Protein AF-A0A2A4RVJ0-F1 (afdb_monomer)

Structure (mmCIF, N/CA/C/O backbone):
data_AF-A0A2A4RVJ0-F1
#
_entry.id   AF-A0A2A4RVJ0-F1
#
loop_
_atom_site.group_PDB
_atom_site.id
_atom_site.type_symbol
_atom_site.label_atom_id
_atom_site.label_alt_id
_atom_site.label_comp_id
_atom_site.label_asym_id
_atom_site.label_entity_id
_atom_site.label_seq_id
_atom_site.pdbx_PDB_ins_code
_atom_site.Cartn_x
_atom_site.Cartn_y
_atom_site.Cartn_z
_atom_site.occupancy
_atom_site.B_iso_or_equiv
_atom_site.auth_seq_id
_atom_site.auth_comp_id
_atom_site.auth_asym_id
_atom_site.auth_atom_id
_atom_site.pdbx_PDB_model_num
ATOM 1 N N . MET A 1 1 ? -9.145 14.670 27.651 1.00 46.41 1 MET A N 1
ATOM 2 C CA . MET A 1 1 ? -9.868 14.979 26.394 1.00 46.41 1 MET A CA 1
ATOM 3 C C . MET A 1 1 ? -8.841 15.147 25.272 1.00 46.41 1 MET A C 1
ATOM 5 O O . MET A 1 1 ? -8.206 16.190 25.189 1.00 46.41 1 MET A O 1
ATOM 9 N N . VAL A 1 2 ? -8.579 14.116 24.459 1.00 51.44 2 VAL A N 1
ATOM 10 C CA . VAL A 1 2 ? -7.674 14.271 23.302 1.00 51.44 2 VAL A CA 1
ATOM 11 C C . VAL A 1 2 ? -8.414 15.112 22.265 1.00 51.44 2 VAL A C 1
ATOM 13 O O . VAL A 1 2 ? -9.442 14.673 21.750 1.00 51.44 2 VAL A O 1
ATOM 16 N N . LYS A 1 3 ? -7.942 16.339 22.003 1.00 48.22 3 LYS A N 1
ATOM 17 C CA . LYS A 1 3 ? -8.542 17.227 20.994 1.00 48.22 3 LYS A CA 1
ATOM 18 C C . LYS A 1 3 ? -8.654 16.469 19.661 1.00 48.22 3 LYS A C 1
ATOM 20 O O . LYS A 1 3 ? -7.689 15.798 19.287 1.00 48.22 3 LYS A O 1
ATOM 25 N N . PRO A 1 4 ? -9.771 16.579 18.921 1.00 60.94 4 PRO A N 1
ATOM 26 C CA . PRO A 1 4 ? -9.986 15.832 17.678 1.00 60.94 4 PRO A CA 1
ATOM 27 C C . PRO A 1 4 ? -8.834 16.013 16.677 1.00 60.94 4 PRO A C 1
ATOM 29 O O . PRO A 1 4 ? -8.439 15.053 16.023 1.00 60.94 4 PRO A O 1
ATOM 32 N N . MET A 1 5 ? -8.195 17.188 16.657 1.00 61.62 5 MET A N 1
ATOM 33 C CA . MET A 1 5 ? -6.997 17.458 15.850 1.00 61.62 5 MET A CA 1
ATOM 34 C C . MET A 1 5 ? -5.796 16.549 16.158 1.00 61.62 5 MET A C 1
ATOM 36 O O . MET A 1 5 ? -5.053 16.223 15.239 1.00 61.62 5 MET A O 1
ATOM 40 N N . LEU A 1 6 ? -5.581 16.115 17.408 1.00 62.66 6 LEU A N 1
ATOM 41 C CA . LEU A 1 6 ? -4.481 15.195 17.737 1.00 62.66 6 LEU A CA 1
ATOM 42 C C . LEU A 1 6 ? -4.733 13.808 17.136 1.00 62.66 6 LEU A C 1
ATOM 44 O O . LEU A 1 6 ? -3.816 13.175 16.626 1.00 62.66 6 LEU A O 1
ATOM 48 N N . ARG A 1 7 ? -5.989 13.350 17.152 1.00 69.88 7 ARG A N 1
ATOM 49 C CA . ARG A 1 7 ? -6.369 12.016 16.671 1.00 69.88 7 ARG A CA 1
ATOM 50 C C . ARG A 1 7 ? -6.135 11.850 15.167 1.00 69.88 7 ARG A C 1
ATOM 52 O O . ARG A 1 7 ? -5.686 10.787 14.749 1.00 69.88 7 ARG A O 1
ATOM 59 N N . TYR A 1 8 ? -6.391 12.890 14.373 1.00 80.62 8 TYR A N 1
ATOM 60 C CA . TYR A 1 8 ? -6.130 12.863 12.930 1.00 80.62 8 TYR A CA 1
ATOM 61 C C . TYR A 1 8 ? -4.634 12.854 12.601 1.00 80.62 8 TYR A C 1
ATOM 63 O O . TYR A 1 8 ? -4.232 12.174 11.665 1.00 80.62 8 TYR A O 1
ATOM 71 N N . LYS A 1 9 ? -3.793 13.525 13.401 1.00 86.38 9 LYS A N 1
ATOM 72 C CA . LYS A 1 9 ? -2.333 13.511 13.206 1.00 86.38 9 LYS A CA 1
ATOM 73 C C . LYS A 1 9 ? -1.756 12.103 13.320 1.00 86.38 9 LYS A C 1
ATOM 75 O O . LYS A 1 9 ? -1.004 11.688 12.448 1.00 86.38 9 LYS A O 1
ATOM 80 N N . TYR A 1 10 ? -2.147 11.352 14.350 1.00 89.62 10 TYR A N 1
ATOM 81 C CA . TYR A 1 10 ? -1.684 9.970 14.506 1.00 89.62 10 TYR A CA 1
ATOM 82 C C . TYR A 1 10 ? -2.193 9.056 13.395 1.00 89.62 10 TYR A C 1
ATOM 84 O O . TYR A 1 10 ? -1.468 8.163 12.978 1.00 89.62 10 TYR A O 1
ATOM 92 N N . LEU A 1 11 ? -3.408 9.297 12.892 1.00 90.50 11 LEU A N 1
ATOM 93 C CA . LEU A 1 11 ? -3.938 8.559 11.748 1.00 90.50 11 LEU A CA 1
ATOM 94 C C . LEU A 1 11 ? -3.122 8.834 10.480 1.00 90.50 11 LEU A C 1
ATOM 96 O O . LEU A 1 11 ? -2.780 7.899 9.772 1.00 90.50 11 LEU A O 1
ATOM 100 N N . ILE A 1 12 ? -2.779 10.095 10.211 1.00 92.62 12 ILE A N 1
ATOM 101 C CA . ILE A 1 12 ? -1.965 10.469 9.048 1.00 92.62 12 ILE A CA 1
ATOM 102 C C . ILE A 1 12 ? -0.566 9.859 9.155 1.00 92.62 12 ILE A C 1
ATOM 104 O O . ILE A 1 12 ? -0.113 9.231 8.206 1.00 92.62 12 ILE A O 1
ATOM 108 N N . ILE A 1 13 ? 0.090 9.983 10.314 1.00 94.88 13 ILE A N 1
ATOM 109 C CA . ILE A 1 13 ? 1.405 9.368 10.552 1.00 94.88 13 ILE A CA 1
ATOM 110 C C . ILE A 1 13 ? 1.316 7.853 10.354 1.00 94.88 13 ILE A C 1
ATOM 112 O O . ILE A 1 13 ? 2.139 7.285 9.650 1.00 94.88 13 ILE A O 1
ATOM 116 N N . TRP A 1 14 ? 0.285 7.207 10.903 1.00 94.75 14 TRP A N 1
ATOM 117 C CA . TRP A 1 14 ? 0.049 5.778 10.719 1.00 94.75 14 TRP A CA 1
ATOM 118 C C . TRP A 1 14 ? -0.110 5.391 9.246 1.00 94.75 14 TRP A C 1
ATOM 120 O O . TRP A 1 14 ? 0.521 4.437 8.801 1.00 94.75 14 TRP A O 1
ATOM 130 N N . LEU A 1 15 ? -0.915 6.134 8.482 1.00 95.94 15 LEU A N 1
ATOM 131 C CA . LEU A 1 15 ? -1.116 5.871 7.058 1.00 95.94 15 LEU A CA 1
ATOM 132 C C . LEU A 1 15 ? 0.188 6.040 6.274 1.00 95.94 15 LEU A C 1
ATOM 134 O O . LEU A 1 15 ? 0.522 5.165 5.483 1.00 95.94 15 LEU A O 1
ATOM 138 N N . ILE A 1 16 ? 0.947 7.110 6.520 1.00 96.31 16 ILE A N 1
ATOM 139 C CA . ILE A 1 16 ? 2.230 7.356 5.847 1.00 96.31 16 ILE A CA 1
ATOM 140 C C . ILE A 1 16 ? 3.230 6.253 6.200 1.00 96.31 16 ILE A C 1
ATOM 142 O O . ILE A 1 16 ? 3.751 5.587 5.309 1.00 96.31 16 ILE A O 1
ATOM 146 N N . THR A 1 17 ? 3.471 6.016 7.490 1.00 97.12 17 THR A N 1
ATOM 147 C CA . THR A 1 17 ? 4.440 5.019 7.955 1.00 97.12 17 THR A CA 1
ATOM 148 C C . THR A 1 17 ? 4.051 3.611 7.511 1.00 97.1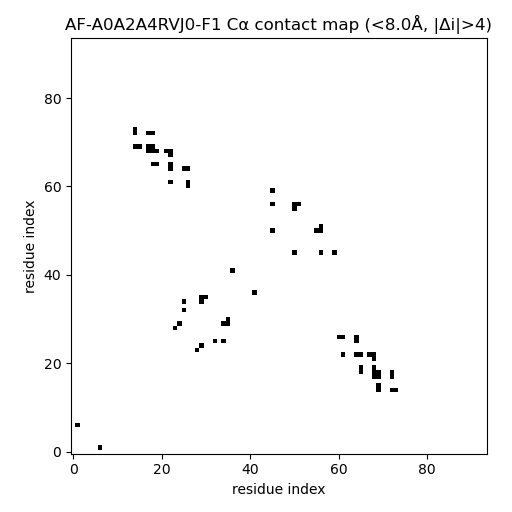2 17 THR A C 1
ATOM 150 O O . THR A 1 17 ? 4.896 2.886 6.996 1.00 97.12 17 THR A O 1
ATOM 153 N N . GLY A 1 18 ? 2.777 3.233 7.640 1.00 96.44 18 GLY A N 1
ATOM 154 C CA . GLY A 1 18 ? 2.278 1.938 7.184 1.00 96.44 18 GLY A CA 1
ATOM 155 C C . GLY A 1 18 ? 2.431 1.754 5.676 1.00 96.44 18 GLY A C 1
ATOM 156 O O . GLY A 1 18 ? 2.854 0.688 5.239 1.00 96.44 18 GLY A O 1
ATOM 157 N N . THR A 1 19 ? 2.153 2.797 4.887 1.00 97.81 19 THR A N 1
ATOM 158 C CA . THR A 1 19 ? 2.318 2.769 3.424 1.00 97.81 19 THR A CA 1
ATOM 159 C C . THR A 1 19 ? 3.778 2.579 3.041 1.00 97.81 19 THR A C 1
ATOM 161 O O . THR A 1 19 ? 4.075 1.707 2.235 1.00 97.81 19 THR A O 1
ATOM 164 N N . VAL A 1 20 ? 4.692 3.350 3.638 1.00 97.31 20 VAL A N 1
ATOM 165 C CA . VAL A 1 20 ? 6.131 3.260 3.344 1.00 97.31 20 VAL A CA 1
ATOM 166 C C . VAL A 1 20 ? 6.686 1.888 3.725 1.00 97.31 20 VAL A C 1
ATOM 168 O O . VAL A 1 20 ? 7.397 1.282 2.929 1.00 97.31 20 VAL A O 1
ATOM 171 N N . ILE A 1 21 ? 6.336 1.371 4.908 1.00 96.75 21 ILE A N 1
ATOM 172 C CA . ILE A 1 21 ? 6.774 0.040 5.352 1.00 96.75 21 ILE A 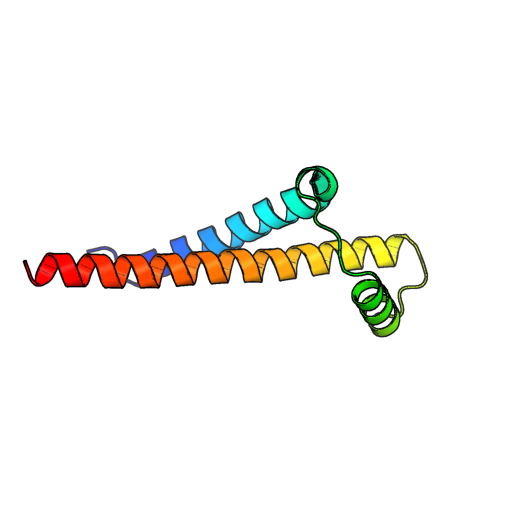CA 1
ATOM 173 C C . ILE A 1 21 ? 6.252 -1.038 4.403 1.00 96.75 21 ILE A C 1
ATOM 175 O O . ILE A 1 21 ? 7.022 -1.888 3.964 1.00 96.75 21 ILE A O 1
ATOM 179 N N . LEU A 1 22 ? 4.961 -1.008 4.067 1.00 96.00 22 LEU A N 1
ATOM 180 C CA . LEU A 1 22 ? 4.374 -2.020 3.198 1.00 96.00 22 LEU A CA 1
ATOM 181 C C . LEU A 1 22 ? 4.932 -1.935 1.772 1.00 96.00 22 LEU A C 1
ATOM 183 O O . LEU A 1 22 ? 5.257 -2.970 1.200 1.00 96.00 22 LEU A O 1
ATOM 187 N N . ALA A 1 23 ? 5.139 -0.729 1.240 1.00 95.94 23 ALA A N 1
ATOM 188 C CA . ALA A 1 23 ? 5.741 -0.528 -0.075 1.00 95.94 23 ALA A CA 1
ATOM 189 C C . ALA A 1 23 ? 7.184 -1.040 -0.111 1.00 95.94 23 ALA A C 1
ATOM 191 O O . ALA A 1 23 ? 7.574 -1.701 -1.070 1.00 95.94 23 ALA A O 1
ATOM 192 N N . TYR A 1 24 ? 7.954 -0.804 0.955 1.00 94.50 24 TYR A N 1
ATOM 193 C CA . TYR A 1 24 ? 9.300 -1.351 1.103 1.00 94.50 24 TYR A CA 1
ATOM 194 C C . TYR A 1 24 ? 9.292 -2.884 1.146 1.00 94.50 24 TYR A C 1
ATOM 196 O O . TYR A 1 24 ? 10.094 -3.520 0.461 1.00 94.50 24 TYR A O 1
ATOM 204 N N . ILE A 1 25 ? 8.374 -3.483 1.911 1.00 94.25 25 ILE A N 1
ATOM 205 C CA . ILE A 1 25 ? 8.236 -4.941 2.006 1.00 94.25 25 ILE A CA 1
ATOM 206 C C . ILE A 1 25 ? 7.867 -5.533 0.647 1.00 94.25 25 ILE A C 1
ATOM 208 O O . ILE A 1 25 ? 8.516 -6.475 0.205 1.00 94.25 25 ILE A O 1
ATOM 212 N N . ILE A 1 26 ? 6.865 -4.975 -0.031 1.00 93.25 26 ILE A N 1
ATOM 213 C CA . ILE A 1 26 ? 6.453 -5.442 -1.353 1.00 93.25 26 ILE A CA 1
ATOM 214 C C . ILE A 1 26 ? 7.614 -5.284 -2.341 1.00 93.25 26 ILE A C 1
ATOM 216 O O . ILE A 1 26 ? 7.996 -6.262 -2.961 1.00 93.25 26 ILE A O 1
ATOM 220 N N . GLY A 1 27 ? 8.254 -4.118 -2.428 1.00 91.81 27 GLY A N 1
ATOM 221 C CA . GLY A 1 27 ? 9.332 -3.890 -3.395 1.00 91.81 27 GLY A CA 1
ATOM 222 C C . GLY A 1 27 ? 10.560 -4.791 -3.208 1.00 91.81 27 GLY A C 1
ATOM 223 O O . GLY A 1 27 ? 11.159 -5.213 -4.190 1.00 91.81 27 GLY A O 1
ATOM 224 N N . ASN A 1 28 ? 10.929 -5.125 -1.966 1.00 93.25 28 ASN A N 1
ATOM 225 C CA . ASN A 1 28 ? 12.176 -5.855 -1.680 1.00 93.25 28 ASN A CA 1
ATOM 226 C C . ASN A 1 28 ? 11.971 -7.343 -1.374 1.00 93.25 28 ASN A C 1
ATOM 228 O O . ASN A 1 28 ? 12.897 -8.138 -1.511 1.00 93.25 28 ASN A O 1
ATOM 232 N N . TYR A 1 29 ? 10.771 -7.730 -0.941 1.00 92.44 29 TYR A N 1
ATOM 233 C CA . TYR A 1 29 ? 10.473 -9.078 -0.461 1.00 92.44 29 TYR A CA 1
ATOM 234 C C . TYR A 1 29 ? 9.266 -9.704 -1.173 1.00 92.44 29 TYR A C 1
ATOM 236 O O . TYR A 1 29 ? 8.740 -10.704 -0.685 1.00 92.44 29 TYR A O 1
ATOM 244 N N . TYR A 1 30 ? 8.837 -9.176 -2.331 1.00 87.56 30 TYR A N 1
ATOM 245 C CA . TYR A 1 30 ? 7.679 -9.674 -3.095 1.00 87.56 30 TYR A CA 1
ATOM 246 C C . TYR A 1 30 ? 7.675 -11.198 -3.291 1.00 87.56 30 TYR A C 1
ATOM 248 O O . TYR A 1 30 ? 6.625 -11.833 -3.178 1.00 87.56 30 TYR A O 1
ATOM 256 N N . TYR A 1 31 ? 8.851 -11.797 -3.514 1.00 88.12 31 TYR A N 1
ATOM 257 C CA . TYR A 1 31 ? 9.016 -13.239 -3.701 1.00 88.12 31 TYR A CA 1
ATOM 258 C C . TYR A 1 31 ? 8.549 -14.061 -2.487 1.00 88.12 31 TYR A C 1
ATOM 260 O O . TYR A 1 31 ? 7.894 -15.086 -2.656 1.00 88.12 31 TYR A O 1
ATOM 268 N N . TYR A 1 32 ? 8.807 -13.592 -1.261 1.00 90.25 32 TYR A N 1
ATOM 269 C CA . TYR A 1 32 ? 8.395 -14.284 -0.032 1.00 90.25 32 TYR A CA 1
ATOM 270 C C . TYR A 1 32 ? 6.879 -14.275 0.178 1.00 90.25 32 TYR A C 1
ATOM 272 O O . TYR A 1 32 ? 6.343 -15.157 0.847 1.00 90.25 32 TYR A O 1
ATOM 280 N N . PHE A 1 33 ? 6.188 -13.291 -0.398 1.00 84.56 33 PHE A N 1
ATOM 281 C CA . PHE A 1 33 ? 4.738 -13.139 -0.294 1.00 84.56 33 PHE A CA 1
ATOM 282 C C . PHE A 1 33 ? 3.996 -13.630 -1.542 1.00 84.56 33 PHE A C 1
ATOM 284 O O . PHE A 1 33 ? 2.773 -13.515 -1.598 1.00 84.56 33 PHE A O 1
ATOM 291 N N . GLY A 1 34 ? 4.713 -14.153 -2.547 1.00 84.50 34 GLY A N 1
ATOM 292 C CA . GLY A 1 34 ? 4.133 -14.539 -3.836 1.00 84.50 34 GLY A CA 1
ATOM 293 C C . GLY A 1 34 ? 3.431 -13.379 -4.550 1.00 84.50 34 GLY 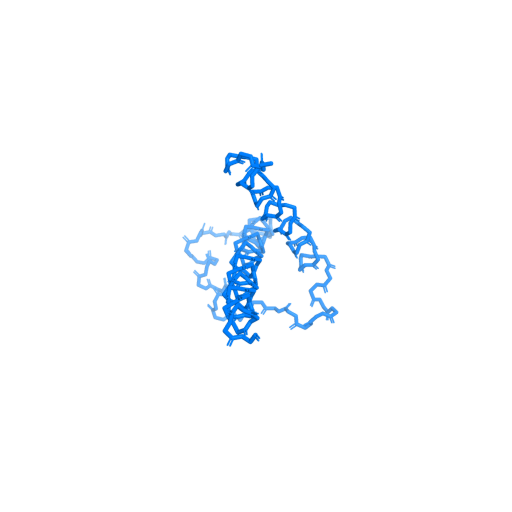A C 1
ATOM 294 O O . GLY A 1 34 ? 2.520 -13.602 -5.346 1.00 84.50 34 GLY A O 1
ATOM 295 N N . PHE A 1 35 ? 3.807 -12.138 -4.238 1.00 85.50 35 PHE A N 1
ATOM 296 C CA . PHE A 1 35 ? 3.163 -10.953 -4.783 1.00 85.50 35 PHE A CA 1
ATOM 297 C C . PHE A 1 35 ? 3.812 -10.595 -6.117 1.00 85.50 35 PHE A C 1
ATOM 299 O O . PHE A 1 35 ? 4.996 -10.299 -6.179 1.00 85.50 35 PHE A O 1
ATOM 306 N N . THR A 1 36 ? 3.047 -10.624 -7.201 1.00 87.38 36 THR A N 1
ATOM 307 C CA . THR A 1 36 ? 3.486 -10.123 -8.509 1.00 87.38 36 THR A CA 1
ATOM 308 C C . THR A 1 36 ? 2.310 -9.450 -9.192 1.00 87.38 36 THR A C 1
ATOM 310 O O . THR A 1 36 ? 1.159 -9.865 -9.022 1.00 87.38 36 THR A O 1
ATOM 313 N N . TYR A 1 37 ? 2.579 -8.396 -9.960 1.00 88.62 37 TYR A N 1
ATOM 314 C CA . TYR A 1 37 ? 1.537 -7.774 -10.764 1.00 88.62 37 TYR A CA 1
ATOM 315 C C . TYR A 1 37 ? 1.094 -8.739 -11.869 1.00 88.62 37 TYR A C 1
ATOM 317 O O . TYR A 1 37 ? 1.944 -9.338 -12.535 1.00 88.62 37 TYR A O 1
ATOM 325 N N . PRO A 1 38 ? -0.220 -8.894 -12.114 1.00 90.69 38 PRO A N 1
ATOM 326 C CA . PRO A 1 38 ? -0.693 -9.682 -13.241 1.00 90.69 38 PRO A CA 1
ATOM 327 C C . PRO A 1 38 ? -0.067 -9.175 -14.543 1.00 90.69 38 PRO A C 1
ATOM 329 O O . PRO A 1 38 ? -0.145 -7.986 -14.845 1.00 90.69 38 PRO A O 1
ATOM 332 N N . LYS A 1 39 ? 0.515 -10.075 -15.342 1.00 88.62 39 LYS A N 1
ATOM 333 C CA . LYS A 1 39 ? 1.213 -9.709 -16.586 1.00 88.62 39 LYS A CA 1
ATOM 334 C C . LYS A 1 39 ? 0.396 -8.791 -17.517 1.00 88.62 39 LYS A C 1
ATOM 336 O O . LYS A 1 39 ? 0.968 -7.816 -17.994 1.00 88.62 39 LYS A O 1
ATOM 341 N N . PRO A 1 40 ? -0.914 -9.020 -17.757 1.00 91.69 40 PRO A N 1
ATOM 342 C CA . PRO A 1 40 ? -1.709 -8.116 -18.592 1.00 91.69 40 PRO A CA 1
ATOM 343 C C . PRO A 1 40 ? -1.807 -6.696 -18.023 1.00 91.69 40 PRO A C 1
ATOM 345 O O . PRO A 1 40 ? -1.798 -5.733 -18.779 1.00 91.69 40 PRO A O 1
ATOM 348 N N . PHE A 1 41 ? -1.874 -6.567 -16.694 1.00 89.56 41 PHE A N 1
ATOM 349 C CA . PHE A 1 41 ? -1.896 -5.270 -16.026 1.00 89.56 41 PHE A CA 1
ATOM 350 C C . PHE A 1 41 ? -0.543 -4.569 -16.152 1.00 89.56 41 PHE A C 1
ATOM 352 O O . PHE A 1 41 ? -0.506 -3.413 -16.550 1.00 89.56 41 PHE A O 1
ATOM 359 N N . ALA A 1 42 ? 0.561 -5.275 -15.892 1.00 88.44 42 ALA A N 1
ATOM 360 C CA . ALA A 1 42 ? 1.904 -4.710 -16.020 1.0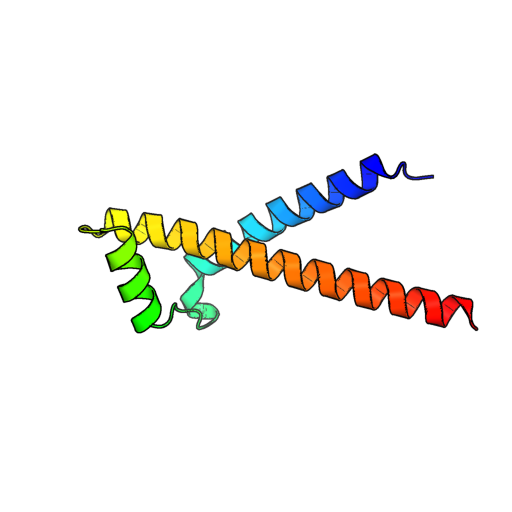0 88.44 42 ALA A CA 1
ATOM 361 C C . ALA A 1 42 ? 2.175 -4.175 -17.439 1.00 88.44 42 ALA A C 1
ATOM 363 O O . ALA A 1 42 ? 2.656 -3.055 -17.583 1.00 88.44 42 ALA A O 1
ATOM 364 N N . LEU A 1 43 ? 1.788 -4.932 -18.474 1.00 89.75 43 LEU A N 1
ATOM 365 C CA . LEU A 1 43 ? 1.896 -4.493 -19.871 1.00 89.75 43 LEU A CA 1
ATOM 366 C C . LEU A 1 43 ? 1.030 -3.259 -20.151 1.00 89.75 43 LEU A C 1
ATOM 368 O O . LEU A 1 43 ? 1.515 -2.286 -20.709 1.00 89.75 43 LEU A O 1
ATOM 372 N N . TRP A 1 44 ? -0.225 -3.262 -19.700 1.00 92.44 44 TRP A N 1
ATOM 373 C CA . TRP A 1 44 ? -1.122 -2.124 -19.897 1.00 92.44 44 TRP A CA 1
ATOM 374 C C . TRP A 1 44 ? -0.611 -0.833 -19.236 1.00 92.44 44 TRP A C 1
ATOM 376 O O . TRP A 1 44 ? -0.689 0.234 -19.840 1.00 92.44 44 TRP A O 1
ATOM 386 N N . VAL A 1 45 ? -0.071 -0.911 -18.012 1.00 89.94 45 VAL A N 1
ATOM 387 C CA . VAL A 1 45 ? 0.497 0.267 -17.335 1.00 89.94 45 VAL A CA 1
ATOM 388 C C . VAL A 1 45 ? 1.792 0.715 -18.024 1.00 89.94 45 VAL A C 1
ATOM 390 O O . VAL A 1 45 ? 1.980 1.911 -18.227 1.00 89.94 45 VAL A O 1
ATOM 393 N N . SER A 1 46 ? 2.650 -0.225 -18.429 1.00 88.94 46 SER A N 1
ATOM 394 C CA . SER A 1 46 ? 3.867 0.055 -19.205 1.00 88.94 46 SER A CA 1
ATOM 395 C C . SER A 1 46 ? 3.551 0.824 -20.495 1.00 88.94 46 SER A C 1
ATOM 397 O O . SER A 1 46 ? 4.186 1.840 -20.776 1.00 88.94 46 SER A O 1
ATOM 399 N N . ASP A 1 47 ? 2.527 0.392 -21.236 1.00 90.38 47 ASP A N 1
ATOM 400 C CA . ASP A 1 47 ? 2.078 1.051 -22.466 1.00 90.38 47 ASP A CA 1
ATOM 401 C C . ASP A 1 47 ? 1.498 2.446 -22.188 1.00 90.38 47 ASP A C 1
ATOM 403 O O . ASP A 1 47 ? 1.769 3.395 -22.923 1.00 90.38 47 ASP A O 1
ATOM 407 N N . LEU A 1 48 ? 0.722 2.596 -21.108 1.00 91.00 48 LEU A N 1
ATOM 408 C CA . LEU A 1 48 ? 0.101 3.868 -20.725 1.00 91.00 48 LEU A CA 1
ATOM 409 C C . LEU A 1 48 ? 1.136 4.940 -20.358 1.00 91.00 48 LEU A C 1
ATOM 411 O O . LEU A 1 48 ? 0.946 6.112 -20.681 1.00 91.00 48 LEU A O 1
ATOM 415 N N . TYR A 1 49 ? 2.208 4.543 -19.671 1.00 86.12 49 TYR A N 1
ATOM 416 C CA . TYR A 1 49 ? 3.280 5.443 -19.241 1.00 86.12 49 TYR A CA 1
ATOM 417 C C . TYR A 1 49 ? 4.405 5.577 -20.276 1.00 86.12 49 TYR A C 1
ATOM 419 O O . TYR A 1 49 ? 5.310 6.384 -20.079 1.00 86.12 49 TYR A O 1
ATOM 427 N N . GLY A 1 50 ? 4.336 4.836 -21.388 1.00 86.38 50 GLY A N 1
ATOM 428 C CA . GLY A 1 50 ? 5.323 4.894 -22.466 1.00 86.38 50 GLY A CA 1
ATOM 429 C C . GLY A 1 50 ? 6.722 4.461 -22.026 1.00 86.38 50 GLY A C 1
ATOM 430 O O . GLY A 1 50 ? 7.708 4.982 -22.542 1.00 86.38 50 GLY A O 1
ATOM 431 N N . THR A 1 51 ? 6.818 3.551 -21.053 1.00 81.94 51 THR A N 1
ATOM 432 C CA . THR A 1 51 ? 8.102 3.117 -20.492 1.00 81.94 51 THR A CA 1
ATOM 433 C C . THR A 1 51 ? 8.884 2.335 -21.542 1.00 81.94 51 THR A C 1
ATOM 435 O O . THR A 1 51 ? 8.417 1.298 -22.019 1.00 81.94 51 THR A O 1
ATOM 438 N N . ALA A 1 52 ? 10.069 2.820 -21.907 1.00 72.81 52 ALA A N 1
ATOM 439 C CA . ALA A 1 52 ? 10.867 2.237 -22.986 1.00 72.81 52 ALA A CA 1
ATOM 440 C C . ALA A 1 52 ? 12.063 1.436 -22.459 1.00 72.81 52 ALA A C 1
ATOM 442 O O . ALA A 1 52 ? 12.523 0.504 -23.121 1.00 72.81 52 ALA A O 1
ATOM 443 N N . ASN A 1 53 ? 12.552 1.784 -21.266 1.00 85.56 53 ASN A N 1
ATOM 444 C CA . ASN A 1 53 ? 13.779 1.240 -20.700 1.00 85.56 53 ASN A CA 1
ATOM 445 C C . ASN A 1 53 ? 13.543 0.594 -19.327 1.00 85.56 53 ASN A C 1
ATOM 447 O O . ASN A 1 53 ? 12.539 0.834 -18.661 1.00 85.56 53 ASN A O 1
ATOM 451 N N . ALA A 1 54 ? 14.504 -0.221 -18.883 1.00 85.50 54 ALA A N 1
ATOM 452 C CA . ALA A 1 54 ? 14.424 -0.927 -17.601 1.00 85.50 54 ALA A CA 1
ATOM 453 C C . ALA A 1 54 ? 14.351 0.013 -16.380 1.00 85.50 54 ALA A C 1
ATOM 455 O O . ALA A 1 54 ? 13.759 -0.352 -15.369 1.00 85.50 54 ALA A O 1
ATOM 456 N N . GLU A 1 55 ? 14.930 1.212 -16.481 1.00 87.00 55 GLU A N 1
ATOM 457 C CA . GLU A 1 55 ? 14.854 2.249 -15.444 1.00 87.00 55 GLU A CA 1
ATOM 458 C C . GLU A 1 55 ? 13.418 2.769 -15.279 1.00 87.00 55 GLU A C 1
ATOM 460 O O . GLU A 1 55 ? 12.878 2.726 -14.176 1.00 87.00 55 GLU A O 1
ATOM 465 N N . ASP A 1 56 ? 12.754 3.119 -16.387 1.00 88.38 56 ASP A N 1
ATOM 466 C CA . ASP A 1 56 ? 11.361 3.588 -16.381 1.00 88.38 56 ASP A CA 1
ATOM 467 C C . ASP A 1 56 ? 10.405 2.548 -15.771 1.00 88.38 56 ASP A C 1
ATOM 469 O O . ASP A 1 56 ? 9.450 2.886 -15.071 1.00 88.38 56 ASP A O 1
ATOM 473 N N . ILE A 1 57 ? 10.663 1.262 -16.034 1.00 87.94 57 ILE A N 1
ATOM 474 C CA . ILE A 1 57 ? 9.878 0.154 -15.479 1.00 87.94 57 ILE A CA 1
ATOM 475 C C . ILE A 1 57 ? 10.073 0.066 -13.962 1.00 87.94 57 ILE A C 1
ATOM 477 O O . ILE A 1 57 ? 9.094 -0.094 -13.235 1.00 87.94 57 ILE A O 1
ATOM 481 N N . ALA A 1 58 ? 11.307 0.197 -13.472 1.00 88.25 58 ALA A N 1
ATOM 482 C CA . ALA A 1 58 ? 11.592 0.161 -12.040 1.00 88.25 58 ALA A CA 1
ATOM 483 C C . ALA A 1 58 ? 10.926 1.333 -11.297 1.00 88.25 58 ALA A C 1
ATOM 485 O O . ALA A 1 58 ? 10.309 1.133 -10.248 1.00 88.25 58 ALA A O 1
ATOM 486 N N . ASP A 1 59 ? 10.976 2.538 -11.866 1.00 90.44 59 ASP A N 1
ATOM 487 C CA . ASP A 1 59 ? 10.293 3.712 -11.314 1.00 90.44 59 ASP A CA 1
ATOM 488 C C . ASP A 1 59 ? 8.772 3.516 -11.276 1.00 90.44 59 ASP A C 1
ATOM 490 O O . ASP A 1 59 ? 8.112 3.811 -10.272 1.00 90.44 59 ASP A O 1
ATOM 494 N N . LEU A 1 60 ? 8.207 2.949 -12.344 1.00 91.19 60 LEU A N 1
ATOM 495 C CA . LEU A 1 60 ? 6.788 2.624 -12.416 1.00 91.19 60 LEU A CA 1
ATOM 496 C C . LEU A 1 60 ? 6.385 1.587 -11.357 1.00 91.19 60 LEU A C 1
ATOM 498 O O . LEU A 1 60 ? 5.357 1.746 -10.695 1.00 91.19 60 LEU A O 1
ATOM 502 N N . GLU A 1 61 ? 7.200 0.553 -11.144 1.00 90.75 61 GLU A N 1
ATOM 503 C CA . GLU A 1 61 ? 6.981 -0.444 -10.095 1.00 90.75 61 GLU A CA 1
ATOM 504 C C . GLU A 1 61 ? 7.011 0.177 -8.695 1.00 90.75 61 GLU A C 1
ATOM 506 O O . GLU A 1 61 ? 6.167 -0.161 -7.861 1.00 90.75 61 GLU A O 1
ATOM 511 N N . ILE A 1 62 ? 7.918 1.122 -8.425 1.00 92.19 62 ILE A N 1
ATOM 512 C CA . ILE A 1 62 ? 7.965 1.852 -7.148 1.00 92.19 62 ILE A CA 1
ATOM 513 C C . ILE A 1 62 ? 6.655 2.616 -6.919 1.00 92.19 62 ILE A C 1
ATOM 515 O O . ILE A 1 62 ? 6.066 2.526 -5.835 1.00 92.19 62 ILE A O 1
ATOM 519 N N . ILE A 1 63 ?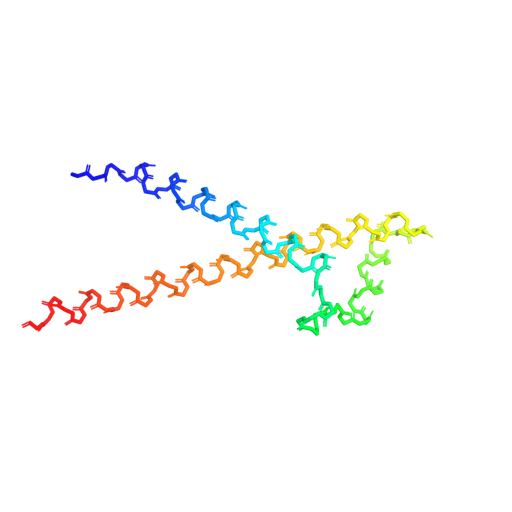 6.165 3.328 -7.937 1.00 93.06 63 ILE A N 1
ATOM 520 C CA . ILE A 1 63 ? 4.905 4.080 -7.865 1.00 93.06 63 ILE A CA 1
ATOM 521 C C . ILE A 1 63 ? 3.726 3.132 -7.620 1.00 93.06 63 ILE A C 1
ATOM 523 O O . ILE A 1 63 ? 2.914 3.375 -6.721 1.00 93.06 63 ILE A O 1
ATOM 527 N N . LEU A 1 64 ? 3.639 2.031 -8.369 1.00 93.88 64 LEU A N 1
ATOM 528 C CA . LEU A 1 64 ? 2.584 1.032 -8.199 1.00 93.88 64 LEU A CA 1
ATOM 529 C C . LEU A 1 64 ? 2.614 0.414 -6.797 1.00 93.88 64 LEU A C 1
ATOM 531 O O . LEU A 1 64 ? 1.575 0.348 -6.135 1.00 93.88 64 LEU A O 1
ATOM 535 N N . ASN A 1 65 ? 3.798 0.045 -6.301 1.00 94.62 65 ASN A N 1
ATOM 536 C CA . ASN A 1 65 ? 3.978 -0.508 -4.960 1.00 94.62 65 ASN A CA 1
ATOM 537 C C . ASN A 1 65 ? 3.499 0.472 -3.887 1.00 94.62 65 ASN A C 1
ATOM 539 O O . ASN A 1 65 ? 2.843 0.063 -2.925 1.00 94.62 65 ASN A O 1
ATOM 543 N N . PHE A 1 66 ? 3.767 1.767 -4.062 1.00 95.88 66 PHE A N 1
ATOM 544 C CA . PHE A 1 66 ? 3.296 2.804 -3.152 1.00 95.88 66 PHE A CA 1
ATOM 545 C C . PHE A 1 66 ? 1.767 2.942 -3.170 1.00 95.88 66 PHE A C 1
ATOM 547 O O . PHE A 1 66 ? 1.140 2.962 -2.108 1.00 95.88 66 PHE A O 1
ATOM 554 N N . ILE A 1 67 ? 1.147 2.969 -4.356 1.00 95.12 67 ILE A N 1
ATOM 555 C CA . ILE A 1 67 ? -0.313 3.075 -4.517 1.00 95.12 67 ILE A CA 1
ATOM 556 C C . ILE A 1 67 ? -1.021 1.866 -3.900 1.00 95.12 67 ILE A C 1
ATOM 558 O O . ILE A 1 67 ? -1.942 2.032 -3.096 1.00 95.12 67 ILE A O 1
ATOM 562 N N . VAL A 1 68 ? -0.583 0.648 -4.231 1.00 94.75 68 VAL A N 1
ATOM 563 C CA . VAL A 1 68 ? -1.162 -0.590 -3.688 1.00 94.75 68 VAL A CA 1
ATOM 564 C C . VAL A 1 68 ? -1.031 -0.621 -2.169 1.00 94.75 68 VAL A C 1
ATOM 566 O O . VAL A 1 68 ? -1.996 -0.938 -1.470 1.00 94.75 68 VAL A O 1
ATOM 569 N N . SER A 1 69 ? 0.129 -0.227 -1.646 1.00 96.56 69 SER A N 1
ATOM 570 C CA . SER A 1 69 ? 0.370 -0.176 -0.204 1.00 96.56 69 SER A CA 1
ATOM 571 C C . SER A 1 69 ? -0.539 0.827 0.497 1.00 96.56 69 SER A C 1
ATOM 573 O O . SER A 1 69 ? -1.129 0.507 1.530 1.00 96.56 69 SER A O 1
ATOM 575 N N . PHE A 1 70 ? -0.718 2.016 -0.081 1.00 97.19 70 PHE A N 1
ATOM 576 C CA . PHE A 1 70 ? -1.597 3.042 0.473 1.00 97.19 70 PHE A CA 1
ATOM 577 C C . PHE A 1 70 ? -3.052 2.570 0.529 1.00 97.19 70 PHE A C 1
ATOM 579 O O . PHE A 1 70 ? -3.724 2.738 1.553 1.00 97.19 70 PHE A O 1
ATOM 586 N N . LEU A 1 71 ? -3.533 1.936 -0.544 1.00 97.00 71 LEU A N 1
ATOM 587 C CA . LEU A 1 71 ? -4.877 1.364 -0.596 1.00 97.00 71 LEU A CA 1
ATOM 588 C C . LEU A 1 71 ? -5.050 0.255 0.443 1.00 97.00 71 LEU A C 1
ATOM 590 O O . LEU A 1 71 ? -6.012 0.290 1.211 1.00 97.00 71 LEU A O 1
ATOM 594 N N . ALA A 1 72 ? -4.107 -0.686 0.525 1.00 95.50 72 ALA A N 1
ATOM 595 C CA . ALA A 1 72 ? -4.160 -1.786 1.482 1.00 95.50 72 ALA A CA 1
ATOM 596 C C . ALA A 1 72 ? -4.204 -1.275 2.931 1.00 95.50 72 ALA A C 1
ATOM 598 O O . ALA A 1 72 ? -5.110 -1.624 3.691 1.00 95.50 72 ALA A O 1
ATOM 599 N N . VAL A 1 73 ? -3.281 -0.385 3.307 1.00 97.12 73 VAL A N 1
ATOM 600 C CA . VAL A 1 73 ? -3.219 0.202 4.655 1.00 97.12 73 VAL A CA 1
ATOM 601 C C . VAL A 1 73 ? -4.490 0.995 4.969 1.00 97.12 73 VAL A C 1
ATOM 603 O O . VAL A 1 73 ? -5.015 0.896 6.083 1.00 97.12 73 VAL A O 1
ATOM 606 N N . SER A 1 74 ? -5.035 1.729 3.997 1.00 96.31 74 SER A N 1
ATOM 607 C CA . SER A 1 74 ? -6.295 2.465 4.159 1.00 96.31 74 SER A CA 1
ATOM 608 C C . SER A 1 74 ? -7.484 1.530 4.387 1.00 96.31 74 SER A C 1
ATOM 610 O O . SER A 1 74 ? -8.274 1.769 5.303 1.00 96.31 74 SER A O 1
ATOM 612 N N . ILE A 1 75 ? -7.588 0.438 3.623 1.00 97.19 75 ILE A N 1
ATOM 613 C CA . ILE A 1 75 ? -8.643 -0.574 3.772 1.00 97.19 75 ILE A CA 1
ATOM 614 C C . ILE A 1 75 ? -8.553 -1.246 5.143 1.00 97.19 75 ILE A C 1
ATOM 616 O O . ILE A 1 75 ? -9.551 -1.288 5.865 1.00 97.19 75 ILE A O 1
ATOM 620 N N . PHE A 1 76 ? -7.370 -1.711 5.555 1.00 95.94 76 PHE A N 1
ATOM 621 C CA . PHE A 1 76 ? -7.185 -2.326 6.8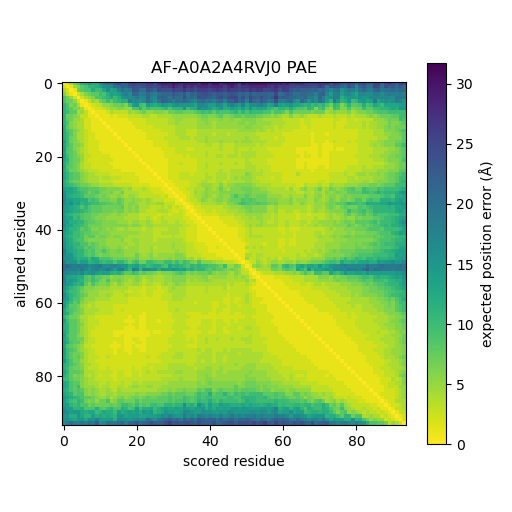73 1.00 95.94 76 PHE A CA 1
ATOM 622 C C . PHE A 1 76 ? -7.527 -1.362 8.006 1.00 95.94 76 PHE A C 1
ATOM 624 O O . PHE A 1 76 ? -8.215 -1.731 8.960 1.00 95.94 76 PHE A O 1
ATOM 631 N N . THR A 1 77 ? -7.109 -0.104 7.877 1.00 95.31 77 THR A N 1
ATOM 632 C CA . THR A 1 77 ? -7.428 0.939 8.853 1.00 95.31 77 THR A CA 1
ATOM 633 C C . THR A 1 77 ? -8.936 1.191 8.916 1.00 95.31 77 THR A C 1
ATOM 635 O O . THR A 1 77 ? -9.502 1.272 10.007 1.00 95.31 77 THR A O 1
ATOM 638 N N . PHE A 1 78 ? -9.618 1.256 7.771 1.00 95.06 78 PHE A N 1
ATOM 639 C CA . PHE A 1 78 ? -11.06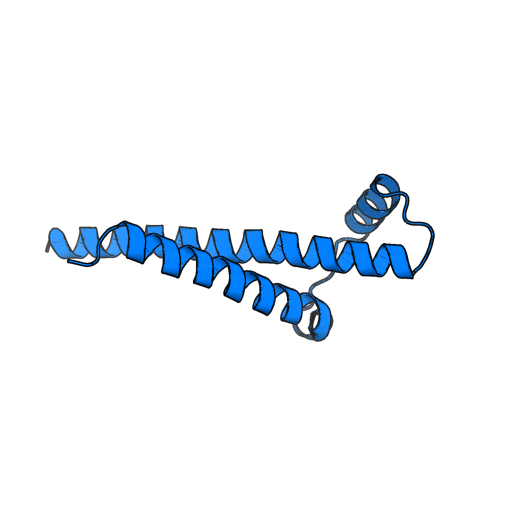9 1.416 7.710 1.00 95.06 78 PHE A CA 1
ATOM 640 C C . PHE A 1 78 ? -11.805 0.237 8.360 1.00 95.06 78 PHE A C 1
ATOM 642 O O . PHE A 1 78 ? -12.641 0.451 9.241 1.00 95.06 78 PHE A O 1
ATOM 649 N N . ILE A 1 79 ? -11.452 -1.000 7.998 1.00 96.06 79 ILE A N 1
ATOM 650 C CA . ILE A 1 79 ? -12.027 -2.223 8.576 1.00 96.06 79 ILE A CA 1
ATOM 651 C C . ILE A 1 79 ? -11.842 -2.229 10.097 1.00 96.06 79 ILE A C 1
ATOM 653 O O . ILE A 1 79 ? -12.805 -2.440 10.837 1.00 96.06 79 ILE A O 1
ATOM 657 N N . PHE A 1 80 ? -10.637 -1.921 10.583 1.00 93.81 80 PHE A N 1
ATOM 658 C CA . PHE A 1 80 ? -10.351 -1.842 1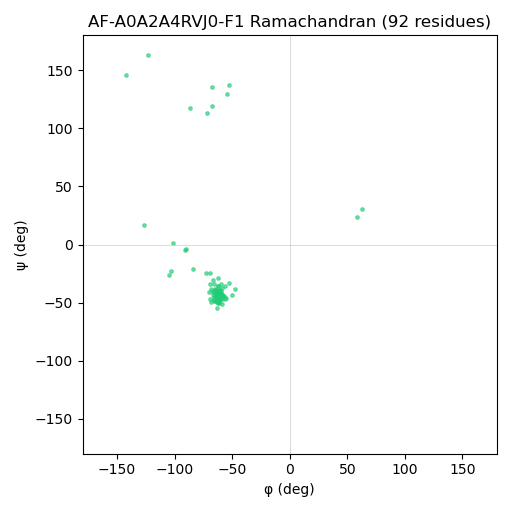2.014 1.00 93.81 80 PHE A CA 1
ATOM 659 C C . PHE A 1 80 ? -11.246 -0.821 12.729 1.00 93.81 80 PHE A C 1
ATOM 661 O O . PHE A 1 80 ? -11.807 -1.111 13.789 1.00 93.81 80 PHE A O 1
ATOM 668 N N . LEU A 1 81 ? -11.428 0.369 12.150 1.00 92.50 81 LEU A N 1
ATOM 669 C CA . LEU A 1 81 ? -12.294 1.402 12.719 1.00 92.50 81 LEU A CA 1
ATOM 670 C C . LEU A 1 81 ? -13.767 0.972 12.753 1.00 92.50 81 LEU A C 1
ATOM 672 O O . LEU A 1 81 ? -14.450 1.240 13.747 1.00 92.50 81 LEU A O 1
ATOM 676 N N . VAL A 1 82 ? -14.250 0.283 11.716 1.00 94.44 82 VAL A N 1
ATOM 677 C CA . VAL A 1 82 ? -15.613 -0.268 11.660 1.00 94.44 82 VAL A CA 1
ATOM 678 C C . VAL A 1 82 ? -15.814 -1.334 12.739 1.00 94.44 82 VAL A C 1
ATOM 680 O O . VAL A 1 82 ? -16.777 -1.250 13.507 1.00 94.44 82 VAL A O 1
ATOM 683 N N . ILE A 1 83 ? -14.887 -2.288 12.862 1.00 94.75 83 ILE A N 1
ATOM 684 C CA . ILE A 1 83 ? -14.935 -3.352 13.877 1.00 94.75 83 ILE A CA 1
ATOM 685 C C . ILE A 1 83 ? -14.908 -2.752 15.283 1.00 94.75 83 ILE A C 1
ATOM 687 O O . ILE A 1 83 ? -15.766 -3.066 16.109 1.00 94.75 83 ILE A O 1
ATOM 691 N N . LYS A 1 84 ? -13.985 -1.821 15.547 1.00 92.44 84 LYS A N 1
ATOM 692 C CA . LYS A 1 84 ? -13.881 -1.129 16.836 1.00 92.44 84 LYS A CA 1
ATOM 693 C C . LYS A 1 84 ? -15.170 -0.389 17.192 1.00 92.44 84 LYS A C 1
ATOM 695 O O . LYS A 1 84 ? -15.618 -0.443 18.335 1.00 92.44 84 LYS A O 1
ATOM 700 N N . LYS A 1 85 ? -15.788 0.292 16.222 1.00 90.94 85 LYS A N 1
ATOM 701 C CA . LYS A 1 85 ? -17.069 0.981 16.424 1.00 90.94 85 LYS A CA 1
ATOM 702 C C . LYS A 1 85 ? -18.185 -0.005 16.771 1.00 90.94 85 LYS A C 1
ATOM 704 O O . LYS A 1 85 ? -18.984 0.295 17.654 1.00 90.94 85 LYS A O 1
ATOM 709 N N . LYS A 1 86 ? -18.232 -1.166 16.110 1.00 91.75 86 LYS A N 1
ATOM 710 C CA . LYS A 1 86 ? -19.223 -2.216 16.383 1.00 91.75 86 LYS A CA 1
ATOM 711 C C . LYS A 1 86 ? -19.044 -2.812 17.784 1.00 91.75 86 LYS A C 1
ATOM 713 O O . LYS A 1 86 ? -20.012 -2.864 18.531 1.00 91.75 86 LYS A O 1
ATOM 718 N N . LEU A 1 87 ? -17.815 -3.163 18.168 1.00 92.12 87 LEU A N 1
ATOM 719 C CA . LEU A 1 87 ? -17.491 -3.694 19.500 1.00 92.12 87 LEU A CA 1
ATOM 720 C C . LEU A 1 87 ? -17.854 -2.717 20.627 1.00 92.12 87 LEU A C 1
ATOM 722 O O . LEU A 1 87 ? -18.442 -3.116 21.628 1.00 92.12 87 LEU A O 1
ATOM 726 N N . ASN A 1 88 ? -17.556 -1.428 20.451 1.00 89.62 88 ASN A N 1
ATOM 727 C CA . ASN A 1 88 ? -17.881 -0.414 21.454 1.00 89.62 88 ASN A CA 1
ATOM 728 C C . ASN A 1 88 ? -19.391 -0.205 21.633 1.00 89.62 88 ASN A C 1
ATOM 730 O O . ASN A 1 88 ? -19.806 0.137 22.734 1.00 89.62 88 ASN A O 1
ATOM 734 N N . ARG A 1 89 ? -20.199 -0.394 20.579 1.00 84.38 89 ARG A N 1
ATOM 735 C CA . ARG A 1 89 ? -21.667 -0.356 20.692 1.00 84.38 89 ARG A CA 1
ATOM 736 C C . ARG A 1 89 ? -22.188 -1.547 21.487 1.00 84.38 89 ARG A C 1
ATOM 738 O O . ARG A 1 89 ? -22.873 -1.340 22.471 1.00 84.38 89 ARG A O 1
ATOM 745 N N . VAL A 1 90 ? -21.749 -2.760 21.142 1.00 86.75 90 VAL A N 1
ATOM 746 C CA . VAL A 1 90 ? -22.133 -3.988 21.866 1.00 86.75 90 VAL A CA 1
ATOM 747 C C . VAL A 1 90 ? -21.800 -3.899 23.359 1.00 86.75 90 VAL A C 1
ATOM 749 O O . VAL A 1 90 ? -22.549 -4.394 24.188 1.00 86.75 90 VAL A O 1
ATOM 752 N N . ARG A 1 91 ? -20.686 -3.255 23.724 1.00 79.06 91 ARG A N 1
ATOM 753 C CA . ARG A 1 91 ? -20.313 -3.044 25.129 1.00 79.06 91 ARG A CA 1
ATOM 754 C C . ARG A 1 91 ? -21.168 -1.997 25.855 1.00 79.06 91 ARG A C 1
ATOM 756 O O . ARG A 1 91 ? -21.192 -2.022 27.072 1.00 79.06 91 ARG A O 1
ATOM 763 N N . ALA A 1 92 ? -21.784 -1.057 25.142 1.00 77.00 92 ALA A N 1
ATOM 764 C CA . ALA A 1 92 ? -22.628 -0.024 25.746 1.00 77.00 92 ALA A CA 1
ATOM 765 C C . ALA A 1 92 ? -24.069 -0.503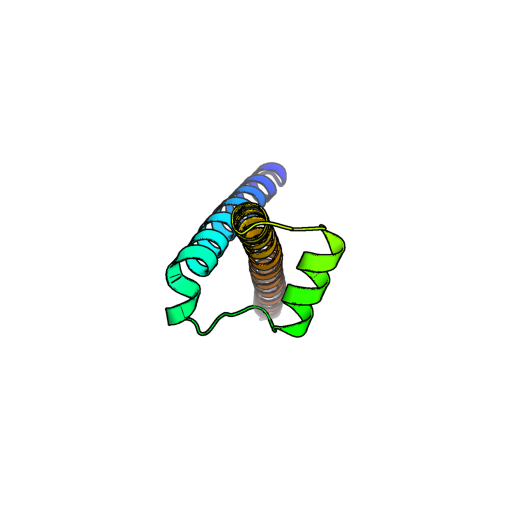 25.992 1.00 77.00 92 ALA A C 1
ATOM 767 O O . ALA A 1 92 ? -24.760 0.086 26.816 1.00 77.00 92 ALA A O 1
ATOM 768 N N . ASP A 1 93 ? -24.492 -1.551 25.281 1.00 72.81 93 ASP A N 1
ATOM 769 C CA . ASP A 1 93 ? -25.829 -2.145 25.383 1.00 72.81 93 ASP A CA 1
ATOM 770 C C . ASP A 1 93 ? -25.906 -3.283 26.434 1.00 72.81 93 ASP A C 1
ATOM 772 O O . ASP A 1 93 ? -26.993 -3.803 26.682 1.00 72.81 93 ASP A O 1
ATOM 776 N N . ASN A 1 94 ? -24.769 -3.662 27.041 1.00 60.31 94 ASN A N 1
ATOM 777 C CA . ASN A 1 94 ? -24.630 -4.651 28.125 1.00 60.31 94 ASN A CA 1
ATOM 778 C C . ASN A 1 94 ? -24.256 -3.965 29.443 1.00 60.31 94 ASN A C 1
ATOM 780 O O . ASN A 1 94 ? -24.705 -4.451 30.502 1.00 60.31 94 ASN A O 1
#

Secondary structure (DSSP, 8-state):
---HHHHHHHHHHHHHHHHHHHHHHHHHHGGGGT----HHHHHHHHHHHT--SHHHHHHHHHHHHHHHHHHHHHHHHHHHHHHHHHHHHHHH--

Mean predicted aligned error: 6.22 Å

Radius of gyration: 18.32 Å; Cα contacts (8 Å, |Δi|>4): 38; chains: 1; bounding box: 41×32×51 Å

pLDDT: mean 88.1, std 10.79, range [46.41, 97.81]

Foldseek 3Di:
DPPVVVVVVVVVVQLVVQLVVQLVCCLPPVVVVVDDDDPVVLVVQCVVQVPDDPVSSSVSSSVVSSVVRSVVSVVVVVVVVVVVVVVVVVVVVD

Sequence (94 aa):
MVKPMLRYKYLIIWLITGTVILAYIIGNYYYYFGFTYPKPFALWVSDLYGTANAEDIADLEIILNFIVSFLAVSIFTFIFLVIKKKLNRVRADN

Nearest PDB structures (foldseek):
  7cg4-assembly1_u  TM=4.768E-01  e=7.186E+00  Salmonella enterica subsp. enterica serovar Typhimurium str. LT2

Solvent-accessible surface area (backbone atoms only — not comparable to full-atom values): 5293 Å² total; per-residue (Å²): 133,85,54,70,72,60,59,52,51,55,50,49,52,47,51,53,52,48,14,51,53,44,18,51,46,48,74,76,42,21,78,84,70,73,57,71,77,57,66,73,56,53,51,52,53,38,63,73,70,65,50,86,48,75,64,51,48,52,54,50,49,52,53,51,35,40,53,54,21,41,51,51,47,50,50,54,50,50,53,49,52,53,51,52,54,52,53,55,48,60,62,72,80,105